Protein AF-A0A5V4CJX1-F1 (afdb_monomer)

Solvent-accessible surface area (backbone atoms only — not comparable to full-atom values): 2907 Å² total; per-residue (Å²): 110,70,68,59,54,39,50,52,52,28,53,53,28,49,74,70,73,40,90,35,63,71,38,51,50,54,52,48,50,53,48,52,53,49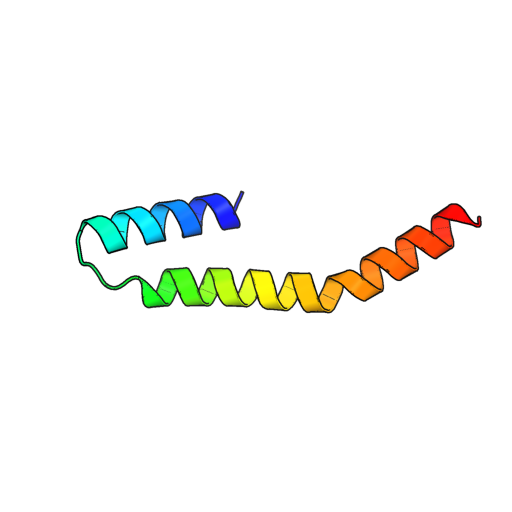,63,68,46,43,63,57,54,52,53,52,51,55,56,58,75,77,106

Structure (mmCIF, N/CA/C/O backbone):
data_AF-A0A5V4CJX1-F1
#
_entry.id   AF-A0A5V4CJX1-F1
#
loop_
_atom_site.group_PDB
_atom_site.id
_atom_site.type_symbol
_atom_site.label_atom_id
_atom_site.label_alt_id
_atom_site.label_comp_id
_atom_site.label_asym_id
_atom_site.label_entity_id
_atom_site.label_seq_id
_atom_site.pdbx_PDB_ins_code
_atom_site.Cartn_x
_atom_site.Cartn_y
_atom_site.Cartn_z
_atom_site.occupancy
_atom_site.B_iso_or_equiv
_atom_site.auth_seq_id
_atom_site.auth_comp_id
_atom_site.auth_asym_id
_atom_site.auth_atom_id
_atom_site.pdbx_PDB_model_num
ATOM 1 N N . VAL A 1 1 ? 8.064 4.016 4.722 1.00 93.62 1 VAL A N 1
ATOM 2 C CA . VAL A 1 1 ? 9.219 3.313 4.108 1.00 93.62 1 VAL A CA 1
ATOM 3 C C . VAL A 1 1 ? 8.988 2.973 2.634 1.00 93.62 1 VAL A C 1
ATOM 5 O O . VAL A 1 1 ? 9.714 3.542 1.831 1.00 93.62 1 VAL A O 1
ATOM 8 N N . PRO A 1 2 ? 7.986 2.163 2.225 1.00 91.38 2 PRO A N 1
ATOM 9 C CA . PRO A 1 2 ? 7.854 1.738 0.821 1.00 91.38 2 PRO A CA 1
ATOM 10 C C . PRO A 1 2 ? 7.666 2.901 -0.162 1.00 91.38 2 PRO A C 1
ATOM 12 O O . PRO A 1 2 ? 8.332 2.937 -1.189 1.00 91.38 2 PRO A O 1
ATOM 15 N N . VAL A 1 3 ? 6.845 3.900 0.187 1.00 96.81 3 VAL A N 1
ATOM 16 C CA . VAL A 1 3 ? 6.643 5.102 -0.646 1.00 96.81 3 VAL A CA 1
ATOM 17 C C . VAL A 1 3 ? 7.964 5.820 -0.938 1.00 96.81 3 VAL A C 1
ATOM 19 O O . VAL A 1 3 ? 8.211 6.194 -2.076 1.00 96.81 3 VAL A O 1
ATOM 22 N N . LEU A 1 4 ? 8.841 5.965 0.062 1.00 97.00 4 LEU A N 1
ATOM 23 C CA . LEU A 1 4 ? 10.131 6.643 -0.111 1.00 97.00 4 LEU A CA 1
ATOM 24 C C . LEU A 1 4 ? 11.094 5.833 -0.984 1.00 97.00 4 LEU A C 1
ATOM 26 O O . LEU A 1 4 ? 11.796 6.417 -1.799 1.00 97.00 4 LEU A O 1
ATOM 30 N N . ILE A 1 5 ? 11.096 4.503 -0.848 1.00 97.00 5 ILE A N 1
ATOM 31 C CA . ILE A 1 5 ? 11.931 3.612 -1.667 1.00 97.00 5 ILE A CA 1
ATOM 32 C C . ILE A 1 5 ? 11.532 3.722 -3.143 1.00 97.00 5 ILE A C 1
ATOM 34 O O . ILE A 1 5 ? 12.382 3.968 -3.994 1.00 97.00 5 ILE A O 1
ATOM 38 N N . PHE A 1 6 ? 10.239 3.592 -3.447 1.00 97.12 6 PHE A N 1
ATOM 39 C CA . PHE A 1 6 ? 9.755 3.644 -4.828 1.00 97.12 6 PHE A CA 1
ATOM 40 C C . PHE A 1 6 ? 9.830 5.046 -5.432 1.00 97.12 6 PHE A C 1
ATOM 42 O O . PHE A 1 6 ? 10.145 5.176 -6.610 1.00 97.12 6 PHE A O 1
ATOM 49 N N . ALA A 1 7 ? 9.604 6.096 -4.639 1.00 97.12 7 ALA A N 1
ATOM 50 C CA . ALA A 1 7 ? 9.775 7.469 -5.103 1.00 97.12 7 ALA A CA 1
ATOM 51 C C . ALA A 1 7 ? 11.244 7.783 -5.420 1.00 97.12 7 ALA A C 1
ATOM 53 O O . ALA A 1 7 ? 11.525 8.343 -6.475 1.00 97.12 7 ALA A O 1
ATOM 54 N N . ALA A 1 8 ? 12.185 7.384 -4.557 1.00 97.50 8 ALA A N 1
ATOM 55 C CA . ALA A 1 8 ? 13.612 7.560 -4.820 1.00 97.50 8 ALA A CA 1
ATOM 56 C C . ALA A 1 8 ? 14.058 6.803 -6.083 1.00 97.50 8 ALA A C 1
ATOM 58 O O . ALA A 1 8 ? 14.723 7.389 -6.932 1.00 97.50 8 ALA A O 1
ATOM 59 N N . ALA A 1 9 ? 13.627 5.548 -6.252 1.00 97.06 9 ALA A N 1
ATOM 60 C CA . ALA A 1 9 ? 13.919 4.758 -7.450 1.00 97.06 9 ALA A CA 1
ATOM 61 C C . ALA A 1 9 ? 13.297 5.354 -8.729 1.00 97.06 9 ALA A C 1
ATOM 63 O O . ALA A 1 9 ? 13.934 5.354 -9.779 1.00 97.06 9 ALA A O 1
ATOM 64 N N . ALA A 1 10 ? 12.079 5.906 -8.646 1.00 97.25 10 ALA A N 1
ATOM 65 C CA . ALA A 1 10 ? 11.438 6.595 -9.767 1.00 97.25 10 ALA A CA 1
ATOM 66 C C . ALA A 1 10 ? 12.212 7.852 -10.188 1.00 97.25 10 ALA A C 1
ATOM 68 O O . ALA A 1 10 ? 12.384 8.092 -11.381 1.00 97.25 10 ALA A O 1
ATOM 69 N N . MET A 1 11 ? 12.681 8.643 -9.217 1.00 97.38 11 MET A N 1
ATOM 70 C CA . MET A 1 11 ? 13.477 9.845 -9.481 1.00 97.38 11 MET A CA 1
ATOM 71 C C . MET A 1 11 ? 14.828 9.503 -10.119 1.00 97.38 11 MET A C 1
ATOM 73 O O . MET A 1 11 ? 15.227 10.165 -11.074 1.00 97.38 11 MET A O 1
ATOM 77 N N . ASP A 1 12 ? 15.502 8.457 -9.636 1.00 97.56 12 ASP A N 1
ATOM 78 C CA . ASP A 1 12 ? 16.767 7.984 -10.206 1.00 97.56 12 ASP A CA 1
ATOM 79 C C . ASP A 1 12 ? 16.582 7.497 -11.653 1.00 97.56 12 ASP A C 1
ATOM 81 O O . ASP A 1 12 ? 17.248 7.995 -12.563 1.00 97.56 12 ASP A O 1
ATOM 85 N N . ALA A 1 13 ? 15.583 6.642 -11.900 1.00 97.12 13 ALA A N 1
ATOM 86 C CA . ALA A 1 13 ? 15.244 6.172 -13.243 1.00 97.12 13 ALA A CA 1
ATOM 87 C C . ALA A 1 13 ? 14.913 7.332 -14.197 1.00 97.12 13 ALA A C 1
ATOM 89 O O . ALA A 1 13 ? 15.434 7.378 -15.310 1.00 97.12 13 ALA A O 1
ATOM 90 N N . ALA A 1 14 ? 14.120 8.310 -13.747 1.00 96.88 14 ALA A N 1
ATOM 91 C CA . ALA A 1 14 ? 13.799 9.494 -14.539 1.00 96.88 14 ALA A CA 1
ATOM 92 C C . ALA A 1 14 ? 15.046 10.336 -14.863 1.00 96.88 14 ALA A C 1
ATOM 94 O O . ALA A 1 14 ? 15.180 10.818 -15.986 1.00 96.88 14 ALA A O 1
ATOM 95 N N . SER A 1 15 ? 15.985 10.474 -13.918 1.00 97.69 15 SER A N 1
ATOM 96 C CA . SER A 1 15 ? 17.245 11.202 -14.140 1.00 97.69 15 SER A CA 1
ATOM 97 C C . SER A 1 15 ? 18.139 10.531 -15.190 1.00 97.69 15 SER A C 1
ATOM 99 O O . SER A 1 15 ? 18.803 11.205 -15.979 1.00 97.69 15 SER A O 1
ATOM 101 N N . MET A 1 16 ? 18.093 9.199 -15.257 1.00 97.62 16 MET A N 1
ATOM 102 C CA . MET A 1 16 ? 18.791 8.389 -16.254 1.00 97.62 16 MET A CA 1
ATOM 103 C C . MET A 1 16 ? 18.005 8.235 -17.567 1.00 97.62 16 MET A C 1
ATOM 105 O O . MET A 1 16 ? 18.447 7.506 -18.451 1.00 97.62 16 MET A O 1
ATOM 109 N N . HIS A 1 17 ? 16.861 8.918 -17.719 1.00 94.50 17 HIS A N 1
ATOM 110 C CA . HIS A 1 17 ? 15.941 8.783 -18.860 1.00 94.50 17 HIS A CA 1
ATOM 111 C C . HIS A 1 17 ? 15.467 7.335 -19.096 1.00 94.50 17 HIS A C 1
ATOM 113 O O . HIS A 1 17 ? 15.180 6.927 -20.222 1.00 94.50 17 HIS A O 1
ATOM 119 N N . LEU A 1 18 ? 15.391 6.551 -18.021 1.00 9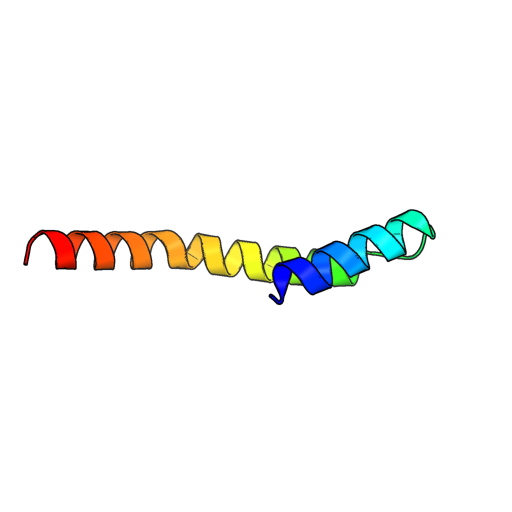6.25 18 LEU A N 1
ATOM 120 C CA . LEU A 1 18 ? 14.917 5.174 -18.013 1.00 96.25 18 LEU A CA 1
ATOM 121 C C . LEU A 1 18 ? 13.401 5.144 -17.729 1.00 96.25 18 LEU A C 1
ATOM 123 O O . LEU A 1 18 ? 12.898 6.030 -17.031 1.00 96.25 18 LEU A O 1
ATOM 127 N N . PRO A 1 19 ? 12.644 4.144 -18.226 1.00 95.75 19 PRO A N 1
ATOM 128 C CA . PRO A 1 19 ? 11.209 4.058 -17.957 1.00 95.75 19 PRO A CA 1
ATOM 129 C C . PRO A 1 19 ? 10.890 4.012 -16.454 1.00 95.75 19 PRO A C 1
ATOM 131 O O . PRO A 1 19 ? 11.417 3.171 -15.725 1.00 95.75 19 PRO A O 1
ATOM 134 N N . ALA A 1 20 ? 9.995 4.894 -15.997 1.00 96.69 20 ALA A N 1
ATOM 135 C CA . ALA A 1 20 ? 9.600 5.019 -14.588 1.00 96.69 20 ALA A CA 1
ATOM 136 C C . ALA A 1 20 ? 8.153 4.564 -14.312 1.00 96.69 20 ALA A C 1
ATOM 138 O O . ALA A 1 20 ? 7.707 4.579 -13.162 1.00 96.69 20 ALA A O 1
ATOM 139 N N . ASP A 1 21 ? 7.420 4.125 -15.340 1.00 97.25 21 ASP A N 1
ATOM 140 C CA . ASP A 1 21 ? 5.986 3.813 -15.266 1.00 97.25 21 ASP A CA 1
ATOM 141 C C . ASP A 1 21 ? 5.654 2.752 -14.211 1.00 97.25 21 ASP A C 1
ATOM 143 O O . ASP A 1 21 ? 4.668 2.881 -13.490 1.00 97.25 21 ASP A O 1
ATOM 147 N N . GLY A 1 22 ? 6.505 1.732 -14.055 1.00 96.56 22 GLY A N 1
ATOM 148 C CA . GLY A 1 22 ? 6.319 0.692 -13.039 1.00 96.56 22 GLY A CA 1
ATOM 149 C C . GLY A 1 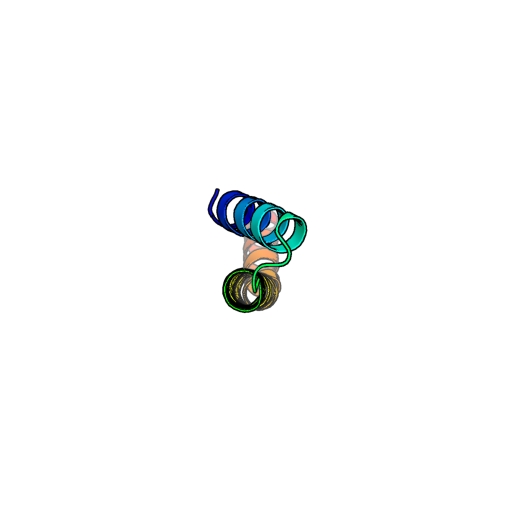22 ? 6.384 1.237 -11.609 1.00 96.56 22 GLY A C 1
ATOM 150 O O . GLY A 1 22 ? 5.558 0.882 -10.768 1.00 96.56 22 GLY A O 1
ATOM 151 N N . TYR A 1 23 ? 7.320 2.150 -11.336 1.00 97.38 23 TYR A N 1
ATOM 152 C CA . TYR A 1 23 ? 7.424 2.798 -10.029 1.00 97.38 23 TYR A CA 1
ATOM 153 C C . TYR A 1 23 ? 6.232 3.720 -9.764 1.00 97.38 23 TYR A C 1
ATOM 155 O O . TYR A 1 23 ? 5.666 3.704 -8.668 1.00 97.38 23 TYR A O 1
ATOM 163 N N . LEU A 1 24 ? 5.804 4.474 -10.781 1.00 97.31 24 LEU A N 1
ATOM 164 C CA .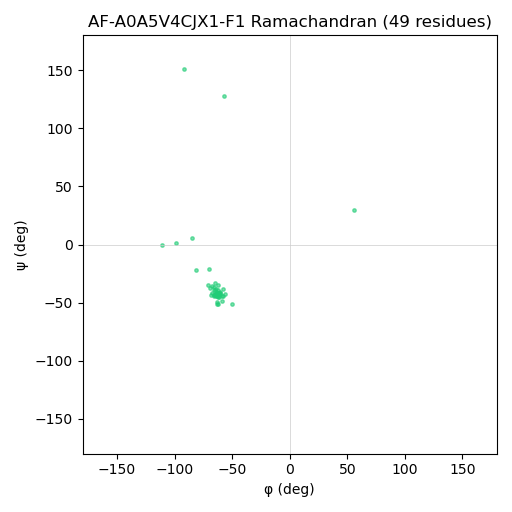 LEU A 1 24 ? 4.630 5.340 -10.693 1.00 97.31 24 LEU A CA 1
ATOM 165 C C . LEU A 1 24 ? 3.334 4.544 -10.506 1.00 97.31 24 LEU A C 1
ATOM 167 O O . LEU A 1 24 ? 2.481 4.964 -9.728 1.00 97.31 24 LEU A O 1
ATOM 171 N N . ALA A 1 25 ? 3.198 3.373 -11.132 1.00 98.00 25 ALA A N 1
ATOM 172 C CA . ALA A 1 25 ? 2.046 2.494 -10.950 1.00 98.00 25 ALA A CA 1
ATOM 173 C C . ALA A 1 25 ? 1.923 2.004 -9.497 1.00 98.00 25 ALA A C 1
ATOM 175 O O . ALA A 1 25 ? 0.836 2.044 -8.919 1.00 98.00 25 ALA A O 1
ATOM 176 N N . VAL A 1 26 ? 3.037 1.605 -8.872 1.00 97.75 26 VAL A N 1
ATOM 177 C CA . VAL A 1 26 ? 3.053 1.189 -7.458 1.00 97.75 26 VAL A CA 1
ATOM 178 C C . VAL A 1 26 ? 2.728 2.361 -6.529 1.00 97.75 26 VAL A C 1
ATOM 180 O O . VAL A 1 26 ? 1.922 2.214 -5.609 1.00 97.75 26 VAL A O 1
ATOM 183 N N . LEU A 1 27 ? 3.306 3.540 -6.777 1.00 98.12 27 LEU A N 1
ATOM 184 C CA . L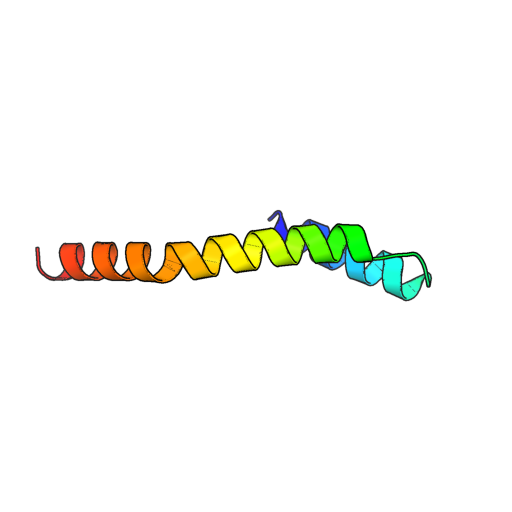EU A 1 27 ? 2.994 4.751 -6.011 1.00 98.12 27 LEU A CA 1
ATOM 185 C C . LEU A 1 27 ? 1.516 5.140 -6.150 1.00 98.12 27 LEU A C 1
ATOM 187 O O . LEU A 1 27 ? 0.867 5.452 -5.151 1.00 98.12 27 LEU A O 1
ATOM 191 N N . GLY A 1 28 ? 0.966 5.049 -7.362 1.00 97.94 28 GLY A N 1
ATOM 192 C CA . GLY A 1 28 ? -0.450 5.269 -7.641 1.00 97.94 28 GLY A CA 1
ATOM 193 C C . GLY A 1 28 ? -1.355 4.277 -6.911 1.00 97.94 28 GLY A C 1
ATOM 194 O O . GLY A 1 28 ? -2.357 4.684 -6.329 1.00 97.94 28 GLY A O 1
ATOM 195 N N . ALA A 1 29 ? -0.982 2.995 -6.858 1.00 98.12 29 ALA A N 1
ATOM 196 C CA . ALA A 1 29 ? -1.727 1.980 -6.116 1.00 98.12 29 ALA A CA 1
ATOM 197 C C . ALA A 1 29 ? -1.752 2.267 -4.603 1.00 98.12 29 ALA A C 1
ATOM 199 O O . ALA A 1 29 ? -2.809 2.191 -3.975 1.00 98.12 29 ALA A O 1
ATOM 200 N N . LEU A 1 30 ? -0.611 2.651 -4.017 1.00 97.88 30 LEU A N 1
ATOM 201 C CA . LEU A 1 30 ? -0.529 3.030 -2.602 1.00 97.88 30 LEU A CA 1
ATOM 202 C C . LEU A 1 30 ? -1.336 4.297 -2.298 1.00 97.88 30 LEU A C 1
ATOM 204 O O . LEU A 1 30 ? -2.001 4.363 -1.260 1.00 97.88 30 LEU A O 1
ATOM 208 N N . LEU A 1 31 ? -1.309 5.281 -3.200 1.00 97.44 31 LEU A N 1
ATOM 209 C CA . LEU A 1 31 ? -2.121 6.488 -3.093 1.00 97.44 31 LEU A CA 1
ATOM 210 C C . LEU A 1 31 ? -3.613 6.153 -3.133 1.00 97.44 31 LEU A C 1
ATOM 212 O O . LEU A 1 31 ? -4.347 6.568 -2.240 1.00 97.44 31 LEU A O 1
ATOM 216 N N . ALA A 1 32 ? -4.050 5.379 -4.128 1.00 98.25 32 ALA A N 1
ATOM 217 C CA . ALA A 1 32 ? -5.444 4.979 -4.276 1.00 98.25 32 ALA A CA 1
ATOM 218 C C . ALA A 1 32 ? -5.932 4.210 -3.043 1.00 98.25 32 ALA A C 1
ATOM 220 O O . ALA A 1 32 ? -6.947 4.577 -2.456 1.00 98.25 32 ALA A O 1
ATOM 221 N N . GLY A 1 33 ? -5.166 3.215 -2.584 1.00 97.88 33 GLY A N 1
ATOM 222 C CA . GLY A 1 33 ? -5.488 2.459 -1.374 1.00 97.88 33 GLY A CA 1
ATOM 223 C C . GLY A 1 33 ? -5.590 3.351 -0.133 1.00 97.88 33 GLY A C 1
ATOM 224 O O . GLY A 1 33 ? -6.553 3.251 0.625 1.00 97.88 33 GLY A O 1
ATOM 225 N N . SER A 1 34 ? -4.647 4.279 0.047 1.00 97.31 34 SER A N 1
ATOM 226 C CA . SER A 1 34 ? -4.666 5.215 1.179 1.00 97.31 34 SER A CA 1
ATOM 227 C C . SER A 1 34 ? -5.862 6.165 1.116 1.00 97.31 34 SER A C 1
ATOM 229 O O . SER A 1 34 ? -6.537 6.369 2.123 1.00 97.3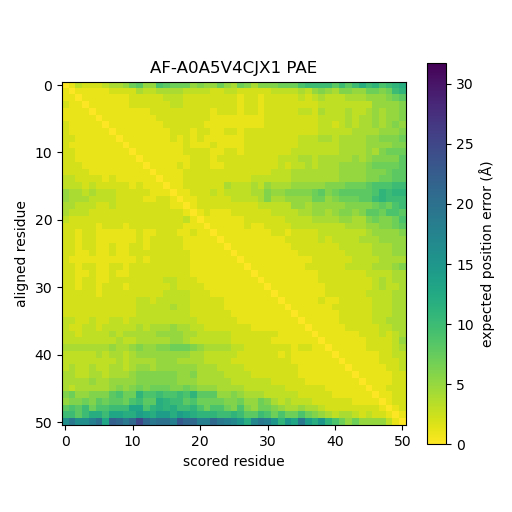1 34 SER A O 1
ATOM 231 N N . ALA A 1 35 ? -6.165 6.708 -0.064 1.00 98.06 35 ALA A N 1
ATOM 232 C CA . ALA A 1 35 ? -7.304 7.593 -0.278 1.00 98.06 35 ALA A CA 1
ATOM 233 C C . ALA A 1 35 ? -8.638 6.875 -0.020 1.00 98.06 35 ALA A C 1
ATOM 235 O O . ALA A 1 35 ? -9.516 7.432 0.634 1.00 98.06 35 ALA A O 1
ATOM 236 N N . THR A 1 36 ? -8.778 5.621 -0.465 1.00 97.75 36 THR A N 1
ATOM 237 C CA . THR A 1 36 ? -9.971 4.800 -0.203 1.00 97.75 36 THR A CA 1
ATOM 238 C C . THR A 1 36 ? -10.139 4.475 1.282 1.00 97.75 36 THR A C 1
ATOM 240 O O . THR A 1 36 ? -11.259 4.493 1.787 1.00 97.75 36 THR A O 1
ATOM 243 N N . LEU A 1 37 ? -9.049 4.196 2.003 1.00 97.50 37 LEU A N 1
ATOM 244 C CA . LEU A 1 37 ? -9.098 3.842 3.428 1.00 97.50 37 LEU A CA 1
ATOM 245 C C . LEU A 1 37 ? -9.206 5.057 4.363 1.00 97.50 37 LEU A C 1
ATOM 247 O O . LEU A 1 37 ? -9.677 4.920 5.492 1.00 97.50 37 LEU A O 1
ATOM 251 N N . SER A 1 38 ? -8.810 6.244 3.900 1.00 97.75 38 SER A N 1
ATOM 252 C CA . SER A 1 38 ? -8.843 7.492 4.667 1.00 97.75 38 SER A CA 1
ATOM 253 C C . SER A 1 38 ? -10.193 7.787 5.348 1.00 97.75 38 SER A C 1
ATOM 255 O O . SER A 1 38 ? -10.172 7.984 6.564 1.00 97.75 38 SER A O 1
ATOM 257 N N . PRO A 1 39 ? -11.364 7.755 4.670 1.00 95.75 39 PRO A N 1
ATOM 258 C CA . PRO A 1 39 ? -12.642 8.046 5.330 1.00 95.75 39 PRO A CA 1
ATOM 259 C C . PRO A 1 39 ? -12.983 7.050 6.446 1.00 95.75 39 PRO A C 1
ATOM 261 O O . PRO A 1 39 ? -13.530 7.449 7.474 1.00 95.75 39 PRO A O 1
ATOM 264 N N . PHE A 1 40 ? -12.624 5.771 6.292 1.00 96.81 40 PHE A N 1
ATOM 265 C CA . PHE A 1 40 ? -12.843 4.758 7.328 1.00 96.81 40 PHE A CA 1
ATOM 266 C C . PHE A 1 40 ? -11.960 5.004 8.553 1.00 96.81 40 PHE A C 1
ATOM 268 O O . PHE A 1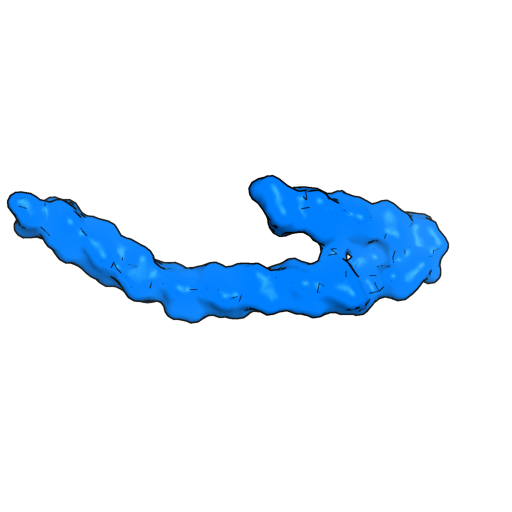 40 ? -12.444 4.937 9.683 1.00 96.81 40 PHE A O 1
ATOM 275 N N . ALA A 1 41 ? -10.684 5.338 8.336 1.00 96.25 41 ALA A N 1
ATOM 276 C CA . ALA A 1 41 ? -9.765 5.689 9.414 1.00 96.25 41 ALA A CA 1
ATOM 277 C C . ALA A 1 41 ? -10.239 6.940 10.174 1.00 96.25 41 ALA A C 1
ATOM 279 O O . ALA A 1 41 ? -10.251 6.944 11.404 1.00 96.25 41 ALA A O 1
ATOM 280 N N . THR A 1 42 ? -10.704 7.970 9.459 1.00 96.94 42 THR A N 1
ATOM 281 C CA . THR A 1 42 ? -11.266 9.185 10.066 1.00 96.94 42 THR A CA 1
ATOM 282 C C . THR A 1 42 ? -12.541 8.892 10.857 1.00 96.94 42 THR A C 1
ATOM 284 O O . THR A 1 42 ? -12.670 9.354 11.988 1.00 96.94 42 THR A O 1
ATOM 287 N N . ALA A 1 43 ? -13.465 8.089 10.320 1.00 96.56 43 ALA A N 1
ATOM 288 C CA . ALA A 1 43 ? -14.681 7.700 11.034 1.00 96.56 43 ALA A CA 1
ATOM 289 C C . ALA A 1 43 ? -1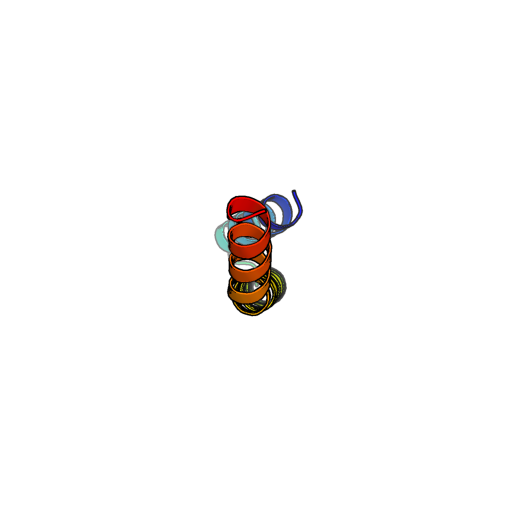4.373 6.909 12.319 1.00 96.56 43 ALA A C 1
ATOM 291 O O . ALA A 1 43 ? -14.965 7.169 13.368 1.00 96.56 43 ALA A O 1
ATOM 292 N N . ALA A 1 44 ? -13.415 5.977 12.263 1.00 96.56 44 ALA A N 1
ATOM 293 C CA . ALA A 1 44 ? -12.969 5.220 13.431 1.00 96.56 44 ALA A CA 1
ATOM 294 C C . ALA A 1 44 ? -12.320 6.124 14.493 1.00 96.56 44 ALA A C 1
ATOM 296 O O . ALA A 1 44 ? -12.620 5.981 15.678 1.00 96.56 44 ALA A O 1
ATOM 297 N N . ALA A 1 45 ? -11.485 7.080 14.071 1.00 96.56 45 ALA A N 1
ATOM 298 C CA . ALA A 1 45 ? -10.866 8.054 14.965 1.00 96.56 45 ALA A CA 1
ATOM 299 C C . ALA A 1 45 ? -11.912 8.939 15.663 1.00 96.56 45 ALA A C 1
ATOM 301 O O . ALA A 1 45 ? -11.864 9.087 16.880 1.00 96.56 45 ALA A O 1
ATOM 302 N N . LEU A 1 46 ? -12.903 9.452 14.921 1.00 96.75 46 LEU A N 1
ATOM 303 C CA . LEU A 1 46 ? -14.003 10.242 15.487 1.00 96.75 46 LEU A CA 1
ATOM 304 C C . LEU A 1 46 ? -14.821 9.445 16.508 1.00 96.75 46 LEU A C 1
ATOM 306 O O . LEU A 1 46 ? -15.139 9.970 17.571 1.00 96.75 46 LEU A O 1
ATOM 310 N N . ARG A 1 47 ? -15.129 8.171 16.219 1.00 93.56 47 ARG A N 1
ATOM 311 C CA . ARG A 1 47 ? -15.832 7.284 17.161 1.00 93.56 47 ARG A CA 1
ATOM 312 C C . ARG A 1 47 ? -15.048 7.094 18.458 1.00 93.56 47 ARG A C 1
ATOM 314 O O . ARG A 1 47 ? -15.664 7.078 19.513 1.00 93.56 47 ARG A O 1
ATOM 321 N N . LEU A 1 48 ? -13.726 6.948 18.381 1.00 95.06 48 LEU A N 1
ATOM 322 C CA . LEU A 1 48 ? -12.876 6.819 19.565 1.00 95.06 48 LEU A CA 1
ATOM 323 C C . LEU A 1 48 ? -12.826 8.118 20.382 1.00 95.06 48 LEU A C 1
ATOM 325 O O . LEU A 1 48 ? -12.787 8.055 21.598 1.00 95.06 48 LEU A O 1
ATOM 329 N N . SER A 1 49 ? -12.843 9.290 19.740 1.00 93.19 49 SER A N 1
ATOM 330 C CA . SER A 1 49 ? -12.785 10.581 20.445 1.00 93.19 49 SER A CA 1
ATOM 331 C C . SER A 1 49 ? -14.049 10.935 21.232 1.00 93.19 49 SER A C 1
ATOM 333 O O . SER A 1 49 ? -13.987 11.794 22.106 1.00 93.19 49 SER A O 1
ATOM 335 N N . VAL A 1 50 ? -15.190 10.326 20.900 1.00 93.94 50 VAL A N 1
ATOM 336 C CA . VAL A 1 50 ? -16.464 10.527 21.615 1.00 93.94 50 VAL A CA 1
ATOM 337 C C . VAL A 1 50 ? -16.768 9.416 22.629 1.00 93.94 50 VAL A C 1
ATOM 339 O O . VAL A 1 5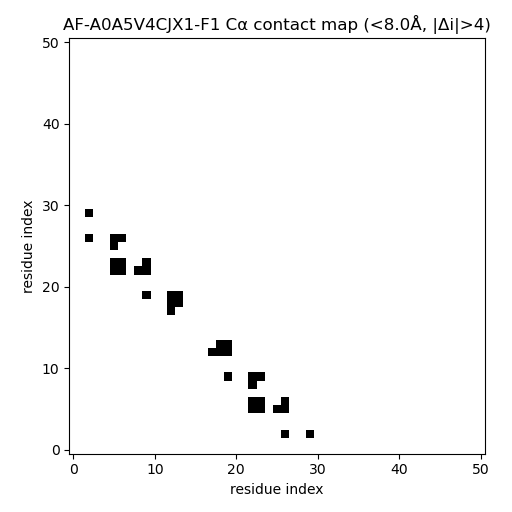0 ? -17.832 9.444 23.246 1.00 93.94 50 VAL A O 1
ATOM 342 N N . GLN A 1 51 ? -15.871 8.434 22.763 1.00 75.38 51 GLN A N 1
ATOM 343 C CA . GLN A 1 51 ? -15.899 7.390 23.792 1.00 75.38 51 GLN A CA 1
ATOM 344 C C . GLN A 1 51 ? -15.057 7.812 24.993 1.00 75.38 51 GLN A C 1
ATOM 346 O O . GLN A 1 51 ? -15.512 7.528 26.122 1.00 75.38 51 GLN A O 1
#

pLDDT: mean 96.29, std 3.28, range [75.38, 98.25]

Sequence (51 aa):
VPVLIFAAAAMDAASMHLPADGYLAVLGALLAGSATLSPFATAAALRLSVQ

Radius of gyration: 16.04 Å; Cα contacts (8 Å, |Δi|>4): 18; chains: 1; bounding box: 35×10×43 Å

Organism: Salmonella enterica (NCBI:txid28901)

Secondary structure (DSSP, 8-state):
-HHHHHHHHHHHHHHTT---HHHHHHHHHHHHHHHHHHHHHHHHHHHHHT-

Foldseek 3Di:
DLLVVLVVVLVVCVVVVHDSVVSVVVNVVVVVVCVVCVVVVVVVVVVVVVD

Mean predicted aligned error: 3.17 Å

InterPro domains:
  IPR003544 Cytochrome c-type biogenesis protein CcmB [PF03379] (1-47)